Protein AF-A0A4Z0LTP6-F1 (afdb_monomer_lite)

Foldseek 3Di:
DDDDWPEEDEDPDPVRVVVQVVCVVVVTGYHYHD

pLDDT: mean 96.89, std 4.41, range [74.44, 98.75]

Sequence (34 aa):
MDETFDYVVVGSGGGSLCAALVMRAAGKRVLVLE

Structure (mmCIF, N/CA/C/O backbone):
data_AF-A0A4Z0LTP6-F1
#
_entry.id   AF-A0A4Z0LTP6-F1
#
loop_
_atom_site.group_PDB
_atom_site.id
_atom_site.type_symbol
_atom_site.label_atom_id
_atom_site.label_alt_id
_atom_site.label_comp_id
_atom_site.label_asym_id
_atom_site.label_entity_id
_atom_site.label_seq_id
_atom_site.pdbx_PDB_ins_code
_atom_site.Cartn_x
_atom_site.Cartn_y
_atom_site.Cartn_z
_atom_site.occupancy
_atom_site.B_iso_or_equiv
_atom_site.auth_seq_id
_atom_site.auth_comp_id
_atom_site.auth_asym_id
_atom_site.auth_atom_id
_atom_site.pdbx_PDB_model_num
ATOM 1 N N . MET A 1 1 ? -10.782 17.080 10.896 1.00 74.44 1 MET A N 1
ATOM 2 C CA . MET A 1 1 ? -11.511 16.006 10.195 1.00 74.44 1 MET A CA 1
ATOM 3 C C . MET A 1 1 ? -10.452 15.019 9.786 1.00 74.44 1 MET A C 1
ATOM 5 O O . MET A 1 1 ? -9.488 15.449 9.166 1.00 74.44 1 MET A O 1
ATOM 9 N N . ASP A 1 2 ? -10.595 13.768 10.202 1.00 91.06 2 ASP A N 1
ATOM 10 C CA . ASP A 1 2 ? -9.548 12.765 10.031 1.00 91.06 2 ASP A CA 1
ATOM 11 C C . ASP A 1 2 ? -9.888 11.864 8.842 1.00 91.06 2 ASP A C 1
ATOM 13 O O . ASP A 1 2 ? -11.043 11.469 8.660 1.00 91.06 2 ASP A O 1
ATOM 17 N N . GLU A 1 3 ? -8.884 11.546 8.028 1.00 95.56 3 GLU A N 1
ATOM 18 C CA . GLU A 1 3 ? -9.001 10.616 6.907 1.00 95.56 3 GLU A CA 1
ATOM 19 C C . GLU A 1 3 ? -8.229 9.329 7.207 1.00 95.56 3 GLU A C 1
ATOM 21 O O . GLU A 1 3 ? -7.13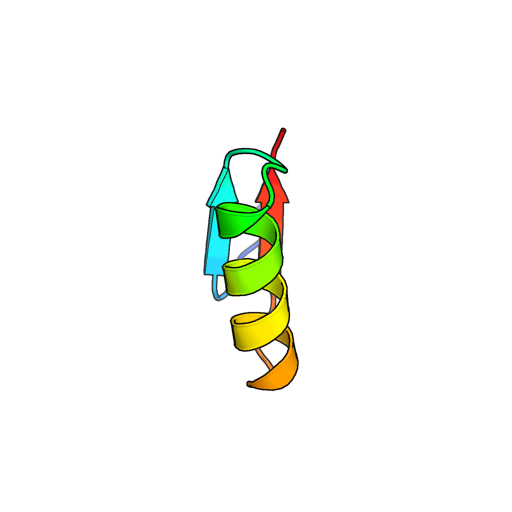3 9.349 7.762 1.00 95.56 3 GLU A O 1
ATOM 26 N N . THR A 1 4 ? -8.798 8.187 6.822 1.00 97.06 4 THR A N 1
ATOM 27 C CA . THR A 1 4 ? -8.172 6.870 6.988 1.00 97.06 4 THR A CA 1
ATOM 28 C C . THR A 1 4 ? -7.899 6.241 5.629 1.00 97.06 4 THR A C 1
ATOM 30 O O . THR A 1 4 ? -8.753 6.271 4.739 1.00 97.06 4 THR A O 1
ATOM 33 N N . PHE A 1 5 ? -6.722 5.633 5.497 1.00 98.31 5 PHE A N 1
ATOM 34 C CA . PHE A 1 5 ? -6.265 4.914 4.312 1.00 98.31 5 PHE A CA 1
ATOM 35 C C . PHE A 1 5 ? -5.828 3.507 4.714 1.00 98.31 5 PHE A C 1
ATOM 37 O O . PHE A 1 5 ? -5.361 3.292 5.830 1.00 98.31 5 PHE A O 1
ATOM 44 N N . ASP A 1 6 ? -5.963 2.555 3.798 1.00 98.50 6 ASP A N 1
ATOM 45 C CA . ASP A 1 6 ? -5.546 1.169 4.029 1.00 98.50 6 ASP A CA 1
ATOM 46 C C . ASP A 1 6 ? -4.026 0.999 3.883 1.00 98.50 6 ASP A C 1
ATOM 48 O O . ASP A 1 6 ? -3.448 0.036 4.384 1.00 98.50 6 ASP A O 1
ATOM 52 N N . TYR A 1 7 ? -3.383 1.905 3.144 1.00 98.31 7 TYR A N 1
ATOM 53 C CA . TYR A 1 7 ? -1.948 1.903 2.906 1.00 98.31 7 TYR A CA 1
ATOM 54 C C . TYR A 1 7 ? -1.443 3.333 2.708 1.00 98.31 7 TYR A C 1
ATOM 56 O O . TYR A 1 7 ? -1.992 4.082 1.898 1.00 98.31 7 TYR A O 1
ATOM 64 N N . VAL A 1 8 ? -0.389 3.699 3.437 1.00 98.06 8 VAL A N 1
ATOM 65 C CA . VAL A 1 8 ? 0.284 4.997 3.329 1.00 98.06 8 VAL A CA 1
ATOM 66 C C . VAL A 1 8 ? 1.748 4.743 3.002 1.00 98.06 8 VAL A C 1
ATOM 68 O O . VAL A 1 8 ? 2.403 3.948 3.676 1.00 98.06 8 VAL A O 1
ATOM 71 N N . VAL A 1 9 ? 2.261 5.423 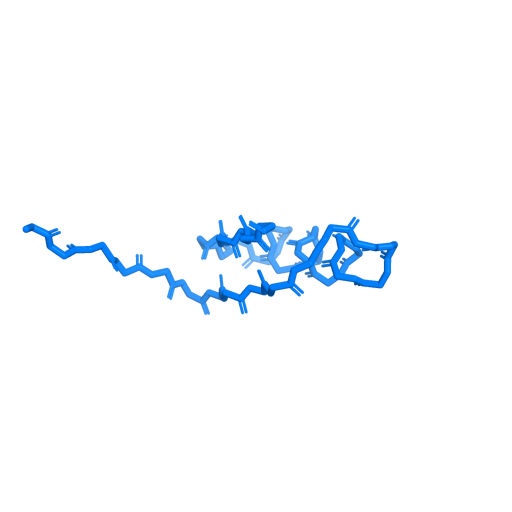1.983 1.00 97.88 9 VAL A N 1
ATOM 72 C CA . VAL A 1 9 ? 3.683 5.411 1.632 1.00 97.88 9 VAL A CA 1
ATOM 73 C C . VAL A 1 9 ? 4.195 6.841 1.502 1.00 97.88 9 VAL A C 1
ATOM 75 O O . VAL A 1 9 ? 3.488 7.716 1.006 1.00 97.88 9 VAL A O 1
ATOM 78 N N . VAL A 1 10 ? 5.422 7.071 1.970 1.00 97.81 10 VAL A N 1
ATOM 79 C CA . VAL A 1 10 ? 6.104 8.369 1.895 1.00 97.81 10 VAL A CA 1
ATOM 80 C C . VAL A 1 10 ? 7.221 8.290 0.851 1.00 97.81 10 VAL A C 1
ATOM 82 O O . VAL A 1 10 ? 7.973 7.313 0.813 1.00 97.81 10 VAL A O 1
ATOM 85 N N . GLY A 1 11 ? 7.313 9.310 0.005 1.00 97.19 11 GLY A N 1
ATOM 86 C CA . GLY A 1 11 ? 8.186 9.401 -1.158 1.00 97.19 11 GLY A CA 1
ATOM 87 C C . GLY A 1 11 ? 7.557 8.834 -2.434 1.00 97.19 11 GLY A C 1
ATOM 88 O O . GLY A 1 11 ? 6.875 7.809 -2.423 1.00 97.19 11 GLY A O 1
ATOM 89 N N . SER A 1 12 ? 7.848 9.478 -3.561 1.00 95.25 12 SER A N 1
ATOM 90 C CA . SER A 1 12 ? 7.340 9.145 -4.902 1.00 95.25 12 SER A CA 1
ATOM 91 C C . SER A 1 12 ? 8.347 8.391 -5.786 1.00 95.25 12 SER A C 1
ATOM 93 O O . SER A 1 12 ? 8.141 8.224 -6.989 1.00 95.25 12 SER A O 1
ATOM 95 N N . GLY A 1 13 ? 9.442 7.898 -5.198 1.00 98.00 13 GLY A N 1
ATOM 96 C CA . GLY A 1 13 ? 10.434 7.089 -5.906 1.00 98.00 13 GLY A CA 1
ATOM 97 C C . GLY A 1 13 ? 9.839 5.805 -6.498 1.00 98.00 13 GLY A C 1
ATOM 98 O O . GLY A 1 13 ? 8.797 5.314 -6.062 1.00 98.00 13 GLY A O 1
ATOM 99 N N . GLY A 1 14 ? 10.532 5.216 -7.479 1.00 98.12 14 GLY A N 1
ATOM 100 C CA . GLY A 1 14 ? 10.012 4.073 -8.242 1.00 98.12 14 GLY A CA 1
ATOM 101 C C . GLY A 1 14 ? 9.551 2.894 -7.375 1.00 98.12 14 GLY A C 1
ATOM 102 O O . GLY A 1 14 ? 8.502 2.317 -7.640 1.00 98.12 14 GLY A O 1
ATOM 103 N N . GLY A 1 15 ? 10.273 2.579 -6.294 1.00 98.00 15 GLY A N 1
ATOM 104 C CA . GLY A 1 15 ? 9.868 1.529 -5.351 1.00 98.00 15 GLY A CA 1
ATOM 105 C C . GLY A 1 15 ? 8.547 1.837 -4.637 1.00 98.00 15 GLY A C 1
ATOM 106 O O . GLY A 1 15 ? 7.660 0.984 -4.588 1.00 98.00 15 GLY A O 1
ATOM 107 N N . SER A 1 16 ? 8.390 3.069 -4.148 1.00 98.00 16 SER A N 1
ATOM 108 C CA . SER A 1 16 ? 7.184 3.529 -3.454 1.00 98.00 16 SER A CA 1
ATOM 109 C C . SER A 1 16 ? 5.962 3.535 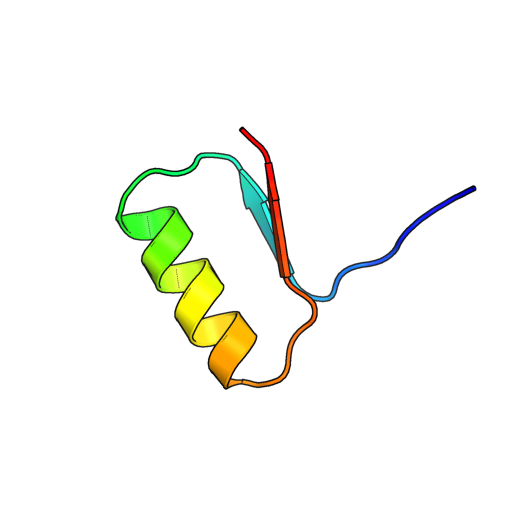-4.371 1.00 98.00 16 SER A C 1
ATOM 111 O O . SER A 1 16 ? 4.903 3.041 -3.984 1.00 98.00 16 SER A O 1
ATOM 113 N N . LEU A 1 17 ? 6.105 4.017 -5.611 1.00 98.12 17 LEU A N 1
ATOM 114 C CA . LEU A 1 17 ? 5.010 4.000 -6.584 1.00 98.12 17 LEU A CA 1
ATOM 115 C C . LEU A 1 17 ? 4.650 2.579 -7.032 1.00 98.12 17 LEU A C 1
ATOM 117 O O . LEU A 1 17 ? 3.466 2.264 -7.128 1.00 98.12 17 LEU A O 1
ATOM 121 N N . CYS A 1 18 ? 5.630 1.694 -7.237 1.00 98.44 18 CYS A N 1
ATOM 122 C CA . CYS A 1 18 ? 5.355 0.283 -7.518 1.00 98.44 18 CYS A CA 1
ATOM 123 C C . CYS A 1 18 ? 4.539 -0.367 -6.390 1.00 98.44 18 CYS A C 1
ATOM 125 O O . CYS A 1 18 ? 3.533 -1.022 -6.663 1.00 98.44 18 CYS A O 1
ATOM 127 N N . ALA A 1 19 ? 4.917 -0.144 -5.127 1.00 98.38 19 ALA A N 1
ATOM 128 C CA . ALA A 1 19 ? 4.163 -0.646 -3.980 1.00 98.38 19 ALA A CA 1
ATOM 129 C C . ALA A 1 19 ? 2.743 -0.051 -3.922 1.00 98.38 19 ALA A C 1
ATOM 131 O O . ALA A 1 19 ? 1.769 -0.788 -3.758 1.00 98.38 19 ALA A O 1
ATOM 132 N N . ALA A 1 20 ? 2.603 1.262 -4.137 1.00 98.50 20 ALA A N 1
ATOM 133 C CA . ALA A 1 20 ? 1.309 1.939 -4.177 1.00 98.50 20 ALA A CA 1
ATOM 134 C C . ALA A 1 20 ? 0.379 1.366 -5.261 1.00 98.50 20 ALA A C 1
ATOM 136 O O . ALA A 1 20 ? -0.801 1.127 -4.997 1.00 98.50 20 ALA A O 1
ATOM 137 N N . LEU A 1 21 ? 0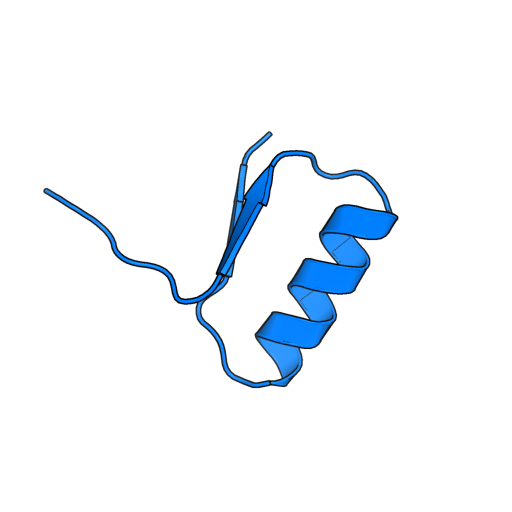.902 1.093 -6.460 1.00 98.44 21 LEU A N 1
ATOM 138 C CA . LEU A 1 21 ? 0.136 0.515 -7.566 1.00 9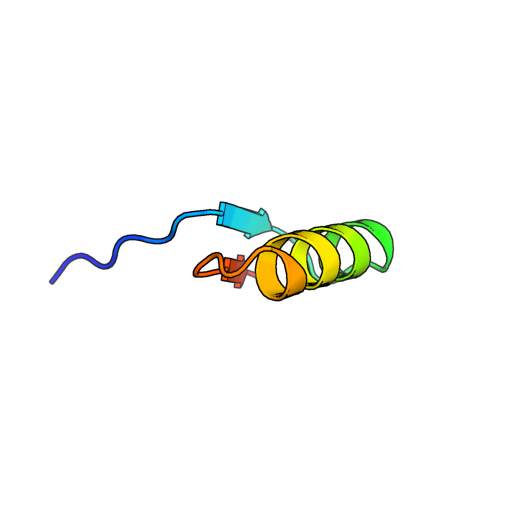8.44 21 LEU A CA 1
ATOM 139 C C . LEU A 1 21 ? -0.306 -0.922 -7.278 1.00 98.44 21 LEU A C 1
ATOM 141 O O . LEU A 1 21 ? -1.461 -1.256 -7.539 1.00 98.44 21 LEU A O 1
ATOM 145 N N . VAL A 1 22 ? 0.562 -1.754 -6.691 1.00 98.62 22 VAL A N 1
ATOM 146 C CA . VAL A 1 22 ? 0.191 -3.116 -6.267 1.00 98.62 22 VAL A CA 1
ATOM 147 C C . VAL A 1 22 ? -0.941 -3.070 -5.239 1.00 98.62 22 VAL A C 1
ATOM 149 O O . VAL A 1 22 ? -1.943 -3.770 -5.386 1.00 98.62 22 VAL A O 1
ATOM 152 N N . MET A 1 23 ? -0.837 -2.199 -4.232 1.00 98.69 23 MET A N 1
ATOM 153 C CA . MET A 1 23 ? -1.874 -2.055 -3.205 1.00 98.69 23 MET A CA 1
ATOM 154 C C . MET A 1 23 ? -3.183 -1.510 -3.785 1.00 98.69 23 MET A C 1
ATOM 156 O O . MET A 1 23 ? -4.267 -1.982 -3.434 1.00 98.69 23 MET A O 1
ATOM 160 N N . ARG A 1 24 ? -3.101 -0.573 -4.734 1.00 98.62 24 ARG A N 1
ATOM 161 C CA . ARG A 1 24 ? -4.271 -0.062 -5.450 1.00 98.62 24 ARG A CA 1
ATOM 162 C C . ARG A 1 24 ? -4.954 -1.156 -6.271 1.00 98.62 24 ARG A C 1
ATOM 164 O O . ARG A 1 24 ? -6.178 -1.256 -6.221 1.00 98.62 24 ARG A O 1
ATOM 171 N N . ALA A 1 25 ? -4.188 -1.985 -6.981 1.00 98.75 25 ALA A N 1
ATOM 172 C CA . ALA A 1 25 ? -4.709 -3.123 -7.740 1.00 98.7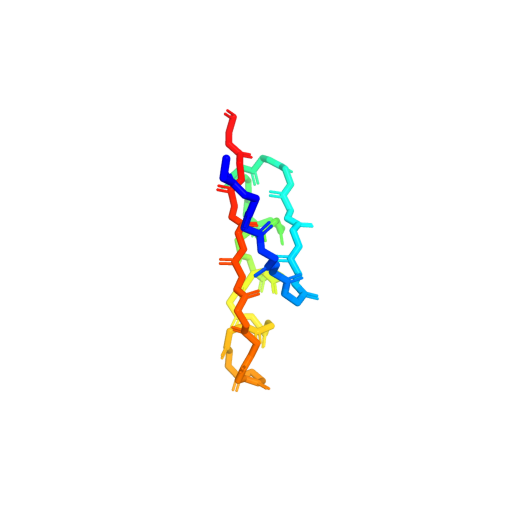5 25 ALA A CA 1
ATOM 173 C C . ALA A 1 25 ? -5.382 -4.170 -6.834 1.00 98.75 25 ALA A C 1
ATOM 175 O O . ALA A 1 25 ? -6.365 -4.786 -7.234 1.00 98.75 25 ALA A O 1
ATOM 176 N N . ALA A 1 26 ? -4.926 -4.305 -5.585 1.00 98.69 26 ALA A N 1
ATOM 177 C CA . ALA A 1 26 ? -5.569 -5.118 -4.549 1.00 98.69 26 ALA A CA 1
ATOM 178 C C . ALA A 1 26 ? -6.827 -4.469 -3.921 1.00 98.69 26 ALA A C 1
ATOM 180 O O . ALA A 1 26 ? -7.341 -4.957 -2.913 1.00 98.69 26 ALA A O 1
ATOM 181 N N . GLY A 1 27 ? -7.319 -3.355 -4.477 1.00 98.62 27 GLY A N 1
ATOM 182 C CA . GLY A 1 27 ? -8.542 -2.680 -4.034 1.00 98.62 27 GLY A CA 1
ATOM 183 C C . GLY A 1 27 ? -8.378 -1.794 -2.798 1.00 98.62 27 GLY A C 1
ATOM 184 O O . GLY A 1 27 ? -9.377 -1.387 -2.209 1.00 98.62 27 GLY A O 1
ATOM 185 N N . LYS A 1 28 ? -7.144 -1.483 -2.386 1.00 98.75 28 LYS A N 1
ATOM 186 C CA . LYS A 1 28 ? -6.878 -0.654 -1.204 1.00 98.75 28 LYS A CA 1
ATOM 187 C C . LYS A 1 28 ? -6.998 0.840 -1.507 1.00 98.75 28 LYS A C 1
ATOM 189 O O . LYS A 1 28 ? -6.708 1.307 -2.616 1.00 98.75 28 LYS A O 1
ATOM 194 N N . ARG A 1 29 ? -7.409 1.612 -0.500 1.00 98.62 29 ARG A N 1
ATOM 195 C CA . ARG A 1 29 ? -7.281 3.072 -0.476 1.00 98.62 29 ARG A CA 1
ATOM 196 C C . ARG A 1 29 ? -5.842 3.417 -0.121 1.00 98.62 29 ARG A C 1
ATOM 198 O O . ARG A 1 29 ? -5.406 3.176 1.002 1.00 98.62 29 ARG A O 1
ATOM 205 N N . VAL A 1 30 ? -5.120 3.957 -1.095 1.00 98.56 30 VAL A N 1
ATOM 206 C CA . VAL A 1 30 ? -3.691 4.258 -0.988 1.00 98.56 30 VAL A CA 1
ATOM 207 C C . VAL A 1 30 ? -3.485 5.766 -0.899 1.00 98.56 30 VAL A C 1
ATOM 209 O O . VAL A 1 30 ? -4.079 6.503 -1.684 1.00 98.56 30 VAL A O 1
ATOM 212 N N . LEU A 1 31 ? -2.622 6.200 0.019 1.00 98.19 31 LEU A N 1
ATOM 213 C CA . LEU A 1 31 ? -2.104 7.563 0.107 1.00 98.19 31 LEU A CA 1
ATOM 214 C C . LEU A 1 31 ? -0.595 7.557 -0.167 1.00 98.19 31 LEU A C 1
ATOM 216 O O . LEU A 1 31 ? 0.147 6.809 0.469 1.00 98.19 31 LEU A O 1
ATOM 220 N N . VAL A 1 32 ? -0.154 8.401 -1.099 1.00 98.06 32 VAL A N 1
ATOM 221 C CA . VAL A 1 32 ? 1.264 8.699 -1.346 1.00 98.06 32 VAL A CA 1
ATOM 222 C C . VAL A 1 32 ? 1.522 10.121 -0.857 1.00 98.06 32 VAL A C 1
ATOM 224 O O . VAL A 1 32 ? 0.809 11.035 -1.270 1.00 98.06 32 VAL A O 1
ATOM 227 N N . LEU A 1 33 ? 2.508 10.300 0.019 1.00 97.50 33 LEU A N 1
ATOM 228 C CA . LEU A 1 33 ? 2.936 11.605 0.531 1.00 97.50 33 LEU A CA 1
ATOM 229 C C . LEU A 1 33 ? 4.346 11.917 0.024 1.00 97.50 33 LEU A C 1
ATOM 231 O O . LEU A 1 33 ? 5.224 11.074 0.175 1.00 97.50 33 LEU A O 1
ATOM 235 N N . GLU A 1 34 ? 4.558 13.098 -0.556 1.00 89.06 34 GLU A N 1
ATOM 236 C CA . GLU A 1 34 ? 5.890 13.650 -0.877 1.00 89.06 34 GLU A CA 1
ATOM 237 C C . GLU A 1 34 ? 6.320 14.652 0.191 1.00 89.06 34 GLU A C 1
ATOM 239 O O . GLU A 1 34 ? 5.510 15.562 0.490 1.00 89.06 34 GLU A O 1
#

InterPro domains:
  IPR003953 FAD-dependent oxidoreductase 2, FAD-binding domain [PF00890] (6-34)
  IPR036188 FAD/NAD(P)-binding domain superfamily [G3DSA:3.50.50.60] (1-34)
  IPR036188 FAD/NAD(P)-binding domain superfamily [SSF51905] (1-34)

Secondary structure (DSSP, 8-state):
-----SEEEE--SHHHHHHHHHHHHTT--EEEE-

Radius of gyration: 9.59 Å; chains: 1; bounding box: 22×21×18 Å

Organism: NCBI:txid2562682